Protein AF-A0A9P5MQD3-F1 (afdb_monomer_lite)

Secondary structure (DSSP, 8-state):
---------------------------------------------SB-TTT--B-SSHHHHHHHHTTSS---EE--STT---EESSHHHHHHHHHHH-TTS-SPPPGGGTBS--HHHHHHHHHTT--HHHHHHHHHHHHHHHHHHTT--SSS--TT-SS-------

Sequence (166 aa):
MSAQPHGHETAAEQQDNHALPRSVTPTLSHEPVDAQPNEPTSSIPSECPICGERFKRMQERGRHLGLYLPHSVHCPTRGCPWTGRRQWDLKTHWKKKHPKAGPVPRKEKNELYEPEDFIKSILDGASPVDVAQSAFLKAKKKLRELGKVDEGANLWGRKRKLDIVI

pLDDT: mean 76.35, std 22.22, range [34.0, 96.5]

Organism: NCBI:txid152965

Foldseek 3Di:
DDDDDDDDDDDDDDDDDDDDDDDDDDDDDDDDDDDDPPDPPPPLAQAAPPPRDGHPDPVVNLVVLLLLAFFFWAQLPPPGLDTHNDPVVQQVCCCVPPVPVDHRDDCVSTTLDDSSVLSVCVSVPDDSLVSRVVRVVSSQVSCVVSVNPPPRNRRNDDDDPPPPVD

Structure (mmCIF, N/CA/C/O backbone):
data_AF-A0A9P5MQD3-F1
#
_entry.id   AF-A0A9P5MQD3-F1
#
loop_
_atom_site.group_PDB
_atom_site.id
_atom_site.type_symbol
_atom_site.label_atom_id
_atom_site.label_alt_id
_atom_site.label_comp_id
_atom_site.label_asym_id
_atom_site.label_entity_id
_atom_site.label_seq_id
_atom_site.pdbx_PDB_ins_code
_atom_site.Cartn_x
_atom_site.Cartn_y
_atom_site.Cartn_z
_atom_site.occupancy
_atom_site.B_iso_or_equiv
_atom_site.auth_seq_id
_atom_site.auth_comp_id
_atom_site.auth_asym_id
_atom_site.auth_atom_id
_atom_site.pdbx_PDB_model_num
ATOM 1 N N . MET A 1 1 ? 0.028 76.807 24.251 1.00 43.09 1 MET A N 1
ATOM 2 C CA . MET A 1 1 ? 1.163 75.976 24.698 1.00 43.09 1 MET A CA 1
ATOM 3 C C . MET A 1 1 ? 1.909 75.539 23.457 1.00 43.09 1 MET A C 1
ATOM 5 O O . MET A 1 1 ? 1.430 74.696 22.714 1.00 43.09 1 MET A O 1
ATOM 9 N N . SER A 1 2 ? 2.988 76.259 23.180 1.00 45.75 2 SER A N 1
ATOM 10 C CA . SER A 1 2 ? 3.888 76.088 22.044 1.00 45.75 2 SER A CA 1
ATOM 11 C C . SER A 1 2 ? 4.906 74.986 22.331 1.00 45.75 2 SER A C 1
ATOM 13 O O . SER A 1 2 ? 5.340 74.888 23.475 1.00 45.75 2 SER A O 1
ATOM 15 N N . ALA A 1 3 ? 5.311 74.236 21.301 1.00 44.47 3 ALA A N 1
ATOM 16 C CA . ALA A 1 3 ? 6.701 73.825 21.042 1.00 44.47 3 ALA A CA 1
ATOM 17 C C . ALA A 1 3 ? 6.767 72.895 19.810 1.00 44.47 3 ALA A C 1
ATOM 19 O O . ALA A 1 3 ? 6.368 71.737 19.874 1.00 44.47 3 ALA A O 1
ATOM 20 N N . GLN A 1 4 ? 7.314 73.395 18.699 1.00 48.09 4 GLN A N 1
ATOM 21 C CA . GLN A 1 4 ? 8.299 72.628 17.919 1.00 48.09 4 GLN A CA 1
ATOM 22 C C . GLN A 1 4 ? 9.676 72.931 18.531 1.00 48.09 4 GLN A C 1
ATOM 24 O O . GLN A 1 4 ? 9.821 73.992 19.151 1.00 48.09 4 GLN A O 1
ATOM 29 N N . PRO A 1 5 ? 10.677 72.046 18.380 1.00 52.44 5 PRO A N 1
ATOM 30 C CA . PRO A 1 5 ? 11.717 72.377 17.397 1.00 52.44 5 PRO A CA 1
ATOM 31 C C . PRO A 1 5 ? 12.433 71.188 16.702 1.00 52.44 5 PRO A C 1
ATOM 33 O O . PRO A 1 5 ? 12.513 70.102 17.257 1.00 52.44 5 PRO A O 1
ATOM 36 N N . HIS A 1 6 ? 12.958 71.475 15.493 1.00 40.62 6 HIS A N 1
ATOM 37 C CA . HIS A 1 6 ? 14.294 71.157 14.922 1.00 40.62 6 HIS A CA 1
ATOM 38 C C . HIS A 1 6 ? 14.848 69.714 15.086 1.00 40.62 6 HIS A C 1
ATOM 40 O O . HIS A 1 6 ? 14.945 69.202 16.188 1.00 40.62 6 HIS A O 1
ATOM 46 N N . GLY A 1 7 ? 15.264 68.962 14.059 1.00 38.25 7 GLY A N 1
ATOM 47 C CA . GLY A 1 7 ? 16.130 69.302 12.925 1.00 38.25 7 GLY A CA 1
ATOM 48 C C . GLY A 1 7 ? 17.540 68.732 13.170 1.00 38.25 7 GLY A C 1
ATOM 49 O O . GLY A 1 7 ? 18.196 69.198 14.093 1.00 38.25 7 GLY A O 1
ATOM 50 N N . HIS A 1 8 ? 18.007 67.755 12.376 1.00 40.62 8 HIS A N 1
ATOM 51 C CA . HIS A 1 8 ? 19.439 67.586 12.069 1.00 40.62 8 HIS A CA 1
ATOM 52 C C . HIS A 1 8 ? 19.670 66.659 10.864 1.00 40.62 8 HIS A C 1
ATOM 54 O O . HIS A 1 8 ? 19.228 65.512 10.823 1.00 40.62 8 HIS A O 1
ATOM 60 N N . GLU A 1 9 ? 20.383 67.217 9.899 1.00 39.41 9 GLU A N 1
ATOM 61 C CA . GLU A 1 9 ? 21.058 66.613 8.757 1.00 39.41 9 GLU A CA 1
ATOM 62 C C . GLU A 1 9 ? 22.488 66.254 9.206 1.00 39.41 9 GLU A C 1
ATOM 64 O O . GLU A 1 9 ? 23.042 67.004 10.006 1.00 39.41 9 GLU A O 1
ATOM 69 N N . THR A 1 10 ? 23.093 65.162 8.721 1.00 40.62 10 THR A N 1
ATOM 70 C CA . THR A 1 10 ? 24.554 65.073 8.492 1.00 40.62 10 THR A CA 1
ATOM 71 C C . THR A 1 10 ? 24.943 63.796 7.742 1.00 40.62 10 THR A C 1
ATOM 73 O O . THR A 1 10 ? 24.587 62.682 8.123 1.00 40.62 10 THR A O 1
ATOM 76 N N . ALA A 1 11 ? 25.727 63.992 6.683 1.00 39.72 11 ALA A N 1
ATOM 77 C CA . ALA A 1 11 ? 26.543 63.000 5.994 1.00 39.72 11 ALA A CA 1
ATOM 78 C C . ALA A 1 11 ? 27.946 62.902 6.631 1.00 39.72 11 ALA A C 1
ATOM 80 O O . ALA A 1 11 ? 28.428 63.897 7.166 1.00 39.72 11 ALA A O 1
ATOM 81 N N . ALA A 1 12 ? 28.585 61.730 6.533 1.00 40.28 12 ALA A N 1
ATOM 82 C CA . ALA A 1 12 ? 30.042 61.471 6.479 1.00 40.28 12 ALA A CA 1
ATOM 83 C C . ALA A 1 12 ? 30.224 59.931 6.509 1.00 40.28 12 ALA A C 1
ATOM 85 O O . ALA A 1 12 ? 29.630 59.281 7.361 1.00 40.28 12 ALA A O 1
ATOM 86 N N . GLU A 1 13 ? 30.809 59.223 5.539 1.00 34.88 13 GLU A N 1
ATOM 87 C CA . GLU A 1 13 ? 32.129 59.325 4.892 1.00 34.88 13 GLU A CA 1
ATOM 88 C C . GLU A 1 13 ? 33.241 58.527 5.625 1.00 34.88 13 GLU A C 1
ATOM 90 O O . GLU A 1 13 ? 33.440 58.697 6.822 1.00 34.88 13 GLU A O 1
ATOM 95 N N . GLN A 1 14 ? 33.966 57.709 4.830 1.00 40.16 14 GLN A N 1
ATOM 96 C CA . GLN A 1 14 ? 35.301 57.095 5.045 1.00 40.16 14 GLN A CA 1
ATOM 97 C C . GLN A 1 14 ? 35.405 55.909 6.047 1.00 40.16 14 GLN A C 1
ATOM 99 O O . GLN A 1 14 ? 34.668 55.836 7.015 1.00 40.16 14 GLN A O 1
ATOM 104 N N . GLN A 1 15 ? 36.253 54.880 5.875 1.00 39.75 15 GLN A N 1
ATOM 105 C CA . GLN A 1 15 ? 37.579 54.844 5.247 1.00 39.75 15 GLN A CA 1
ATOM 106 C C . GLN A 1 15 ? 38.072 53.411 4.926 1.00 39.75 15 GLN A C 1
ATOM 108 O O . GLN A 1 15 ? 37.755 52.450 5.627 1.00 39.75 15 GLN A O 1
ATOM 113 N N . ASP A 1 16 ? 38.889 53.352 3.870 1.00 37.50 16 ASP A N 1
ATOM 114 C CA . ASP A 1 16 ? 40.039 52.481 3.577 1.00 37.50 16 ASP A CA 1
ATOM 115 C C . ASP A 1 16 ? 40.621 51.657 4.740 1.00 37.50 16 ASP A C 1
ATOM 117 O O . ASP A 1 16 ? 40.765 52.179 5.840 1.00 37.50 16 ASP A O 1
ATOM 121 N N . ASN A 1 17 ? 41.040 50.414 4.460 1.00 43.34 17 ASN A N 1
ATOM 122 C CA . ASN A 1 17 ? 42.278 49.855 5.019 1.00 43.34 17 ASN A CA 1
ATOM 123 C C . ASN A 1 17 ? 42.777 48.670 4.173 1.00 43.34 17 ASN A C 1
ATOM 125 O O . ASN A 1 17 ? 42.334 47.528 4.317 1.00 43.34 17 ASN A O 1
ATOM 129 N N . HIS A 1 18 ? 43.751 48.956 3.312 1.00 42.22 18 HIS A N 1
ATOM 130 C CA . HIS A 1 18 ? 44.716 47.980 2.812 1.00 42.22 18 HIS A CA 1
ATOM 131 C C . HIS A 1 18 ? 45.697 47.557 3.920 1.00 42.22 18 HIS A C 1
ATOM 133 O O . HIS A 1 18 ? 46.313 48.402 4.563 1.00 42.22 18 HIS A O 1
ATOM 139 N N . ALA A 1 19 ? 45.951 46.252 4.063 1.00 34.00 19 ALA A N 1
ATOM 140 C CA . ALA A 1 19 ? 47.163 45.742 4.708 1.00 34.00 19 ALA A CA 1
ATOM 141 C C . ALA A 1 19 ? 47.576 44.384 4.105 1.00 34.00 19 ALA A C 1
ATOM 143 O O . ALA A 1 19 ? 46.871 43.386 4.235 1.00 34.00 19 ALA A O 1
ATOM 144 N N . LEU A 1 20 ? 48.734 44.367 3.433 1.00 47.56 20 LEU A N 1
ATOM 145 C CA . LEU A 1 20 ? 49.502 43.166 3.059 1.00 47.56 20 LEU A CA 1
ATOM 146 C C . LEU A 1 20 ? 49.914 42.395 4.335 1.00 47.56 20 LEU A C 1
ATOM 148 O O . LEU A 1 20 ? 49.987 43.015 5.400 1.00 47.56 20 LEU A O 1
ATOM 152 N N . PRO A 1 21 ? 50.292 41.098 4.266 1.00 48.53 21 PRO A N 1
ATOM 153 C CA . PRO A 1 21 ? 51.722 40.835 4.048 1.00 48.53 21 PRO A CA 1
ATOM 154 C C . PRO A 1 21 ? 52.116 39.470 3.421 1.00 48.53 21 PRO A C 1
ATOM 156 O O . PRO A 1 21 ? 51.403 38.478 3.504 1.00 48.53 21 PRO A O 1
ATOM 159 N N . ARG A 1 22 ? 53.390 39.441 2.990 1.00 38.44 22 ARG A N 1
ATOM 160 C CA . ARG A 1 22 ? 54.408 38.391 3.236 1.00 38.44 22 ARG A CA 1
ATOM 161 C C . ARG A 1 22 ? 54.622 37.215 2.258 1.00 38.44 22 ARG A C 1
ATOM 163 O O . ARG A 1 22 ? 53.848 36.274 2.185 1.00 38.44 22 ARG A O 1
ATOM 170 N N . SER A 1 23 ? 55.873 37.211 1.780 1.00 39.81 23 SER A N 1
ATOM 171 C CA . SER A 1 23 ? 56.858 36.118 1.875 1.00 39.81 23 SER A CA 1
ATOM 172 C C . SER A 1 23 ? 57.006 35.125 0.723 1.00 39.81 23 SER A C 1
ATOM 174 O O . SER A 1 23 ? 56.081 34.747 0.024 1.00 39.81 23 SER A O 1
ATOM 176 N N . VAL A 1 24 ? 58.272 34.746 0.565 1.00 46.34 24 VAL A N 1
ATOM 177 C CA . VAL A 1 24 ? 58.931 34.068 -0.550 1.00 46.34 24 VAL A CA 1
ATOM 178 C C . VAL A 1 24 ? 59.047 32.558 -0.277 1.00 46.34 24 VAL A C 1
ATOM 180 O O . VAL A 1 24 ? 59.087 32.159 0.887 1.00 46.34 24 VAL A O 1
ATOM 183 N N . THR A 1 25 ? 59.286 31.791 -1.354 1.00 44.44 25 THR A N 1
ATOM 184 C CA . THR A 1 25 ? 59.853 30.415 -1.480 1.00 44.44 25 THR A CA 1
ATOM 185 C C . THR A 1 25 ? 58.843 29.256 -1.685 1.00 44.44 25 THR A C 1
ATOM 187 O O . THR A 1 25 ? 57.644 29.480 -1.569 1.00 44.44 25 THR A O 1
ATOM 190 N N . PRO A 1 26 ? 59.279 28.048 -2.115 1.00 41.53 26 PRO A N 1
ATOM 191 C CA . PRO A 1 26 ? 59.506 27.673 -3.515 1.00 41.53 26 PRO A CA 1
ATOM 192 C C . PRO A 1 26 ? 58.759 26.377 -3.931 1.00 41.53 26 PRO A C 1
ATOM 194 O O . PRO A 1 26 ? 58.159 25.686 -3.116 1.00 41.53 26 PRO A O 1
ATOM 197 N N . THR A 1 27 ? 58.833 26.059 -5.226 1.00 47.66 27 THR A N 1
ATOM 198 C CA . THR A 1 27 ? 58.384 24.849 -5.943 1.00 47.66 27 THR A C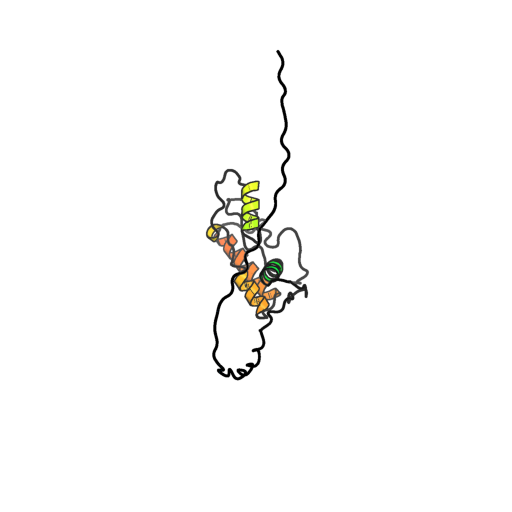A 1
ATOM 199 C C . THR A 1 27 ? 58.281 23.549 -5.130 1.00 47.66 27 THR A C 1
ATOM 201 O O . THR A 1 27 ? 59.281 23.065 -4.605 1.00 47.66 27 THR A O 1
ATOM 204 N N . LEU A 1 28 ? 57.119 22.886 -5.203 1.00 38.00 28 LEU A N 1
ATOM 205 C CA . LEU A 1 28 ? 57.048 21.424 -5.183 1.00 38.00 28 LEU A CA 1
ATOM 206 C C . LEU A 1 28 ? 55.999 20.947 -6.194 1.00 38.00 28 LEU A C 1
ATOM 208 O O . LEU A 1 28 ? 54.822 21.291 -6.105 1.00 38.00 28 LEU A O 1
ATOM 212 N N . SER A 1 29 ? 56.473 20.194 -7.180 1.00 47.09 29 SER A N 1
ATOM 213 C CA . SER A 1 29 ? 55.697 19.543 -8.227 1.00 47.09 29 SER A CA 1
ATOM 214 C C . SER A 1 29 ? 54.585 18.673 -7.641 1.00 47.09 29 SER A C 1
ATOM 216 O O . SER A 1 29 ? 54.840 17.837 -6.776 1.00 47.09 29 SER A O 1
ATOM 218 N N . HIS A 1 30 ? 53.368 18.826 -8.155 1.00 48.41 30 HIS A N 1
ATOM 219 C CA . HIS A 1 30 ? 52.328 17.812 -8.035 1.00 48.41 30 HIS A CA 1
ATOM 220 C C . HIS A 1 30 ? 51.968 17.378 -9.451 1.00 48.41 30 HIS A C 1
ATOM 222 O O . HIS A 1 30 ? 51.320 18.108 -10.200 1.00 48.41 30 HIS A O 1
ATOM 228 N N . GLU A 1 31 ? 52.488 16.211 -9.815 1.00 49.78 31 GLU A N 1
ATOM 229 C CA . GLU A 1 31 ? 52.137 15.471 -11.021 1.00 49.78 31 GLU A CA 1
ATOM 230 C C . GLU A 1 31 ? 50.605 15.284 -11.089 1.00 49.78 31 GLU A C 1
ATOM 232 O O . GLU A 1 31 ? 49.956 15.153 -10.041 1.00 49.78 31 GLU A O 1
ATOM 237 N N . PRO A 1 32 ? 49.994 15.255 -12.287 1.00 48.03 32 PRO A N 1
ATOM 238 C CA . PRO A 1 32 ? 48.570 15.001 -12.422 1.00 48.03 32 PRO A CA 1
ATOM 239 C C . PRO A 1 32 ? 48.306 13.536 -12.077 1.00 48.03 32 PRO A C 1
ATOM 241 O O . PRO A 1 32 ? 48.722 12.636 -12.799 1.00 48.03 32 PRO A O 1
ATOM 244 N N . VAL A 1 33 ? 47.617 13.303 -10.961 1.00 45.91 33 VAL A N 1
ATOM 245 C CA . VAL A 1 33 ? 47.096 11.980 -10.619 1.00 45.91 33 VAL A CA 1
ATOM 246 C C . VAL A 1 33 ? 46.107 11.541 -11.694 1.00 45.91 33 VAL A C 1
ATOM 248 O O . VAL A 1 33 ? 45.143 12.246 -11.998 1.00 45.91 33 VAL A O 1
ATOM 251 N N . ASP A 1 34 ? 46.399 10.380 -12.272 1.00 43.09 34 ASP A N 1
ATOM 252 C CA . ASP A 1 34 ? 45.576 9.653 -13.224 1.00 43.09 34 ASP A CA 1
ATOM 253 C C . ASP A 1 34 ? 44.088 9.730 -12.872 1.00 43.09 34 ASP A C 1
ATOM 255 O O . ASP A 1 34 ? 43.639 9.302 -11.803 1.00 43.09 34 ASP A O 1
ATOM 259 N N . ALA A 1 35 ? 43.308 10.269 -13.808 1.00 53.28 35 ALA A N 1
ATOM 260 C CA . ALA A 1 35 ? 41.863 10.175 -13.774 1.00 53.28 35 ALA A CA 1
ATOM 261 C C . ALA A 1 35 ? 41.482 8.693 -13.866 1.00 53.28 35 ALA A C 1
ATOM 263 O O . ALA A 1 35 ? 41.564 8.079 -14.932 1.00 53.28 35 ALA A O 1
ATOM 264 N N . GLN A 1 36 ? 41.065 8.112 -12.738 1.00 59.62 36 GLN A N 1
ATOM 265 C CA . GLN A 1 36 ? 40.421 6.807 -12.751 1.00 59.62 36 GLN A CA 1
ATOM 266 C C . GLN A 1 36 ? 39.198 6.837 -13.685 1.00 59.62 36 GLN A C 1
ATOM 268 O O . GLN A 1 36 ? 38.454 7.825 -13.692 1.00 59.62 36 GLN A O 1
ATOM 273 N N . PRO A 1 37 ? 38.948 5.759 -14.450 1.00 56.41 37 PRO A N 1
ATOM 274 C CA . PRO A 1 37 ? 37.723 5.614 -15.218 1.00 56.41 37 PRO A CA 1
ATOM 275 C C . PRO A 1 37 ? 36.529 5.685 -14.270 1.00 56.41 37 PRO A C 1
ATOM 277 O O . PRO A 1 37 ? 36.454 4.932 -13.300 1.00 56.41 37 PRO A O 1
ATOM 280 N N . ASN A 1 38 ? 35.601 6.599 -14.550 1.00 55.06 38 ASN A N 1
ATOM 281 C CA . ASN A 1 38 ? 34.313 6.636 -13.878 1.00 55.06 38 ASN A CA 1
ATOM 282 C C . ASN A 1 38 ? 33.655 5.259 -14.020 1.00 55.06 38 ASN A C 1
ATOM 284 O O . ASN A 1 38 ? 33.243 4.874 -15.117 1.00 55.06 38 ASN A O 1
ATOM 288 N N . GLU A 1 39 ? 33.554 4.543 -12.902 1.00 59.81 39 GLU A N 1
ATOM 289 C CA . GLU A 1 39 ? 32.634 3.426 -12.731 1.00 59.81 39 GLU A CA 1
ATOM 290 C C . GLU A 1 39 ? 31.274 3.822 -13.335 1.00 59.81 39 GLU A C 1
ATOM 292 O O . GLU A 1 39 ? 30.819 4.957 -13.116 1.00 59.81 39 GLU A O 1
ATOM 297 N N . PRO A 1 40 ? 30.604 2.942 -14.100 1.00 50.97 40 PRO A N 1
ATOM 298 C CA . PRO A 1 40 ? 29.274 3.229 -14.602 1.00 50.97 40 PRO A CA 1
ATOM 299 C C . PRO A 1 40 ? 28.380 3.460 -13.390 1.00 50.97 40 PRO A C 1
ATOM 301 O O . PRO A 1 40 ? 28.005 2.531 -12.673 1.00 50.97 40 PRO A O 1
ATOM 304 N N . THR A 1 41 ? 28.057 4.731 -13.142 1.00 50.47 41 THR A N 1
ATOM 305 C CA . THR A 1 41 ? 27.036 5.110 -12.177 1.00 50.47 41 THR A CA 1
ATOM 306 C C . THR A 1 41 ? 25.800 4.356 -12.623 1.00 50.47 41 THR A C 1
ATOM 308 O O . THR A 1 41 ? 25.249 4.675 -13.675 1.00 50.47 41 THR A O 1
ATOM 311 N N . SER A 1 42 ? 25.421 3.310 -11.884 1.00 52.06 42 SER A N 1
ATOM 312 C CA . SER A 1 42 ? 24.189 2.568 -12.122 1.00 52.06 42 SER A CA 1
ATOM 313 C C . SER A 1 42 ? 23.051 3.569 -11.996 1.00 52.06 42 SER A C 1
ATOM 315 O O . SER A 1 42 ? 22.557 3.854 -10.904 1.00 52.06 42 SER A O 1
ATOM 317 N N . SER A 1 43 ? 22.700 4.200 -13.115 1.00 61.62 43 SER A N 1
ATOM 318 C CA . SER A 1 43 ? 21.657 5.199 -13.180 1.00 61.62 43 SER A CA 1
ATOM 319 C C . SER A 1 43 ? 20.368 4.425 -13.017 1.00 61.62 43 SER A C 1
ATOM 321 O O . SER A 1 43 ? 19.861 3.837 -13.971 1.00 61.62 43 SER A O 1
ATOM 323 N N . ILE A 1 44 ? 19.880 4.354 -11.782 1.00 62.56 44 ILE A N 1
ATOM 324 C CA . ILE A 1 44 ? 18.577 3.773 -11.492 1.00 62.56 44 ILE A CA 1
ATOM 325 C C . ILE A 1 44 ? 17.584 4.417 -12.472 1.00 62.56 44 ILE A C 1
ATOM 327 O O . ILE A 1 44 ? 17.492 5.651 -12.484 1.00 62.56 44 ILE A O 1
ATOM 331 N N . PRO A 1 45 ? 16.875 3.625 -13.304 1.00 66.44 45 PRO A N 1
ATOM 332 C CA . PRO A 1 45 ? 16.062 4.168 -14.383 1.00 66.44 45 PRO A CA 1
ATOM 333 C C . PRO A 1 45 ? 15.111 5.239 -13.857 1.00 66.44 45 PRO A C 1
ATOM 335 O O . PRO A 1 45 ? 14.351 5.009 -12.922 1.00 66.44 45 PRO A O 1
ATOM 338 N N . SER A 1 46 ? 15.135 6.443 -14.417 1.00 84.94 46 SER A N 1
ATOM 339 C CA . SER A 1 46 ? 14.229 7.504 -13.953 1.00 84.94 46 SER A CA 1
ATOM 340 C C . SER A 1 46 ? 12.762 7.216 -14.303 1.00 84.94 46 SER A C 1
ATOM 342 O O . SER A 1 46 ? 11.867 7.880 -13.783 1.00 84.94 46 SER A O 1
ATOM 344 N N . GLU A 1 47 ? 12.506 6.217 -15.147 1.00 93.12 47 GLU A N 1
ATOM 345 C CA . GLU A 1 47 ? 11.188 5.849 -15.654 1.00 93.12 47 GLU A CA 1
ATOM 346 C C . GLU A 1 47 ? 10.492 4.737 -14.860 1.00 93.12 47 GLU A C 1
ATOM 348 O O . GLU A 1 47 ? 11.115 3.908 -14.193 1.00 93.12 47 GLU A O 1
ATOM 353 N N . CYS A 1 48 ? 9.162 4.743 -14.915 1.00 93.56 48 CYS A N 1
ATOM 354 C CA . CYS A 1 48 ? 8.324 3.673 -14.401 1.00 93.56 48 CYS A CA 1
ATOM 355 C C . CYS A 1 48 ? 8.329 2.481 -15.375 1.00 93.56 48 CYS A C 1
ATOM 357 O O . CYS A 1 48 ? 7.910 2.661 -16.518 1.00 93.56 48 CYS A O 1
ATOM 359 N N . PRO A 1 49 ? 8.671 1.257 -14.933 1.00 91.00 49 PRO A N 1
ATOM 360 C CA . PRO A 1 49 ? 8.668 0.068 -15.792 1.00 91.00 49 PRO A CA 1
ATOM 361 C C . PRO A 1 49 ? 7.270 -0.371 -16.261 1.00 91.00 49 PRO A C 1
ATOM 363 O O . PRO A 1 49 ? 7.162 -1.266 -17.088 1.00 91.00 49 PRO A O 1
ATOM 366 N N . ILE A 1 50 ? 6.195 0.227 -15.733 1.00 91.38 50 ILE A N 1
ATOM 367 C CA . ILE A 1 50 ? 4.812 -0.145 -16.068 1.00 91.38 50 ILE A CA 1
ATOM 368 C C . ILE A 1 50 ? 4.210 0.800 -17.114 1.00 91.38 50 ILE A C 1
ATOM 370 O O . ILE A 1 50 ? 3.505 0.353 -18.011 1.00 91.38 50 ILE A O 1
ATOM 374 N N . CYS A 1 51 ? 4.463 2.109 -17.005 1.00 92.94 51 CYS A N 1
ATOM 375 C CA . CYS A 1 51 ? 3.847 3.117 -17.878 1.00 92.94 51 CYS A CA 1
ATOM 376 C C . CYS A 1 51 ? 4.838 4.049 -18.591 1.00 92.94 51 CYS A C 1
ATOM 378 O O . CYS A 1 51 ? 4.404 4.935 -19.321 1.00 92.94 51 CYS A O 1
ATOM 380 N N . GLY A 1 52 ? 6.144 3.918 -18.342 1.00 92.19 52 GLY A N 1
ATOM 381 C CA . GLY A 1 52 ? 7.182 4.769 -18.932 1.00 92.19 52 GLY A CA 1
ATOM 382 C C . GLY A 1 52 ? 7.252 6.201 -18.384 1.00 92.19 52 GLY A C 1
ATOM 383 O O . GLY A 1 52 ? 8.064 6.997 -18.852 1.00 92.19 52 GLY A O 1
ATOM 384 N N . GLU A 1 53 ? 6.430 6.573 -17.393 1.00 93.62 53 GLU A N 1
ATOM 385 C CA . GLU A 1 53 ? 6.460 7.926 -16.821 1.00 93.62 53 GLU A CA 1
ATOM 386 C C . GLU A 1 53 ? 7.819 8.215 -16.164 1.00 93.62 53 GLU A C 1
ATOM 388 O O . GLU A 1 53 ? 8.333 7.391 -15.408 1.00 93.62 53 GLU A O 1
ATOM 393 N N . ARG A 1 54 ? 8.403 9.387 -16.447 1.00 94.75 54 ARG A N 1
ATOM 394 C CA . ARG A 1 54 ? 9.743 9.781 -15.981 1.00 94.75 54 ARG A CA 1
ATOM 395 C C . ARG A 1 54 ? 9.659 10.625 -14.713 1.00 94.75 54 ARG A C 1
ATOM 397 O O . ARG A 1 54 ? 8.862 11.556 -14.623 1.00 94.75 54 ARG A O 1
ATOM 404 N N . PHE A 1 55 ? 10.544 10.355 -13.761 1.00 93.44 55 PHE A N 1
ATOM 405 C CA . PHE A 1 55 ? 10.594 11.019 -12.461 1.00 93.44 55 PHE A CA 1
ATOM 406 C C . PHE A 1 55 ? 11.952 11.663 -12.218 1.00 93.44 55 PHE A C 1
ATOM 408 O O . PHE A 1 55 ? 12.994 11.110 -12.557 1.00 93.44 55 PHE A O 1
ATOM 415 N N . LYS A 1 56 ? 11.949 12.825 -11.555 1.00 91.56 56 LYS A N 1
ATOM 416 C CA . LYS A 1 56 ? 13.191 13.507 -11.163 1.00 91.56 56 LYS A CA 1
ATOM 417 C C . LYS A 1 56 ? 13.858 12.844 -9.959 1.00 91.56 56 LYS A C 1
ATOM 419 O O . LYS A 1 56 ? 15.064 12.973 -9.785 1.00 91.56 56 LYS A O 1
ATOM 424 N N . ARG A 1 57 ? 13.076 12.183 -9.098 1.00 91.00 57 ARG A N 1
ATOM 425 C CA . ARG A 1 57 ? 13.546 11.589 -7.838 1.00 91.00 57 ARG A CA 1
ATOM 426 C C . ARG A 1 57 ? 13.078 10.147 -7.687 1.00 91.00 57 ARG A C 1
ATOM 428 O O . ARG A 1 57 ? 11.926 9.828 -7.986 1.00 91.00 57 ARG A O 1
ATOM 435 N N . MET A 1 58 ? 13.928 9.294 -7.113 1.00 91.44 58 MET A N 1
ATOM 436 C CA . MET A 1 58 ? 13.596 7.885 -6.854 1.00 91.44 58 MET A CA 1
ATOM 437 C C . MET A 1 58 ? 12.384 7.731 -5.928 1.00 91.44 58 MET A C 1
ATOM 439 O O . MET A 1 58 ? 11.544 6.864 -6.157 1.00 91.44 58 MET A O 1
ATOM 443 N N . GLN A 1 59 ? 12.247 8.601 -4.920 1.00 91.69 59 GLN A N 1
ATOM 444 C CA . GLN A 1 59 ? 11.107 8.570 -3.999 1.00 91.69 59 GLN A CA 1
ATOM 445 C C . GLN A 1 59 ? 9.787 8.892 -4.716 1.00 91.69 59 GLN A C 1
ATOM 447 O O . GLN A 1 59 ? 8.751 8.320 -4.385 1.00 91.69 59 GLN A O 1
ATOM 452 N N . GLU A 1 60 ? 9.805 9.778 -5.718 1.00 93.44 60 GLU A N 1
ATOM 453 C CA . GLU A 1 60 ? 8.616 10.109 -6.514 1.00 93.44 60 GLU A CA 1
ATOM 454 C C . GLU A 1 60 ? 8.180 8.922 -7.376 1.00 93.44 60 GLU A C 1
ATOM 456 O O . GLU A 1 60 ? 6.990 8.602 -7.401 1.00 93.44 60 GLU A O 1
ATOM 461 N N . ARG A 1 61 ? 9.143 8.223 -7.990 1.00 94.00 61 ARG A N 1
ATOM 462 C CA . ARG A 1 61 ? 8.897 6.985 -8.739 1.00 94.00 61 ARG A CA 1
ATOM 463 C C . ARG A 1 61 ? 8.363 5.872 -7.839 1.00 94.00 61 ARG A C 1
ATOM 465 O O . ARG A 1 61 ? 7.353 5.267 -8.170 1.00 94.00 61 ARG A O 1
ATOM 472 N N . GLY A 1 62 ? 8.973 5.626 -6.676 1.00 93.81 62 GLY A N 1
ATOM 473 C CA . GLY A 1 62 ? 8.480 4.614 -5.729 1.00 93.81 62 GLY A CA 1
ATOM 474 C C . GLY A 1 62 ? 7.051 4.915 -5.267 1.00 93.81 62 GLY A C 1
ATOM 475 O O . GLY A 1 62 ? 6.173 4.055 -5.257 1.00 93.81 62 GLY A O 1
ATOM 476 N N . ARG A 1 63 ? 6.769 6.191 -5.001 1.00 93.38 63 ARG A N 1
ATOM 477 C CA . ARG A 1 63 ? 5.433 6.679 -4.667 1.00 93.38 63 ARG A CA 1
ATOM 478 C C . ARG A 1 63 ? 4.411 6.468 -5.794 1.00 93.38 63 ARG A C 1
ATOM 480 O O . ARG A 1 63 ? 3.237 6.233 -5.494 1.00 93.38 63 ARG A O 1
ATOM 487 N N . HIS A 1 64 ? 4.840 6.600 -7.049 1.00 94.00 64 HIS A N 1
ATOM 488 C CA . HIS A 1 64 ? 4.045 6.294 -8.238 1.00 94.00 64 HIS A CA 1
ATOM 489 C C . HIS A 1 64 ? 3.827 4.782 -8.390 1.00 94.00 64 HIS A C 1
ATOM 491 O O . HIS A 1 64 ? 2.695 4.361 -8.594 1.00 94.00 64 HIS A O 1
ATOM 497 N N . LEU A 1 65 ? 4.859 3.957 -8.192 1.00 93.69 65 LEU A N 1
ATOM 498 C CA . LEU A 1 65 ? 4.752 2.494 -8.225 1.00 93.69 65 LEU A CA 1
ATOM 499 C C . LEU A 1 65 ? 3.767 1.958 -7.180 1.00 93.69 65 LEU A C 1
ATOM 501 O O . LEU A 1 65 ? 2.977 1.060 -7.461 1.00 93.69 65 LEU A O 1
ATOM 505 N N . GLY A 1 66 ? 3.705 2.594 -6.011 1.00 93.31 66 GLY A N 1
ATOM 506 C CA . GLY A 1 66 ? 2.691 2.301 -5.001 1.00 93.31 66 GLY A CA 1
ATOM 507 C C . GLY A 1 66 ? 1.238 2.523 -5.454 1.00 93.31 66 GLY A C 1
ATOM 508 O O . GLY A 1 66 ? 0.333 2.148 -4.713 1.00 93.31 66 GLY A O 1
ATOM 509 N N . LEU A 1 67 ? 0.975 3.127 -6.623 1.00 91.88 67 LEU A N 1
ATOM 510 C CA . LEU A 1 67 ? -0.367 3.234 -7.220 1.00 91.88 67 LEU A CA 1
ATOM 511 C C . LEU A 1 67 ? -0.835 1.929 -7.884 1.00 91.88 67 LEU A C 1
ATOM 513 O O . LEU A 1 67 ? -2.041 1.703 -7.957 1.00 91.88 67 LEU A O 1
ATOM 517 N N . TYR A 1 68 ? 0.097 1.074 -8.313 1.00 92.06 68 TYR A N 1
ATOM 518 C CA . TYR A 1 68 ? -0.188 -0.231 -8.926 1.00 92.06 68 TYR A CA 1
ATOM 519 C C . TYR A 1 68 ? -0.369 -1.350 -7.898 1.00 92.06 68 TYR A C 1
ATOM 521 O O . TYR A 1 68 ? -0.803 -2.442 -8.237 1.00 92.06 68 TYR A O 1
ATOM 529 N N . LEU A 1 69 ? -0.045 -1.081 -6.634 1.00 93.44 69 LEU A N 1
ATOM 530 C CA . LEU A 1 69 ? -0.262 -2.001 -5.522 1.00 93.44 69 LEU A CA 1
ATOM 531 C C . LEU A 1 69 ? -1.652 -1.783 -4.902 1.00 93.44 69 LEU A C 1
ATOM 533 O O . LEU A 1 69 ? -2.279 -0.754 -5.153 1.00 93.44 69 LEU A O 1
ATOM 537 N N . PRO A 1 70 ? -2.167 -2.699 -4.078 1.00 93.81 70 PRO A N 1
ATOM 538 C CA . PRO A 1 70 ? -3.335 -2.412 -3.258 1.00 93.81 70 PRO A CA 1
ATOM 539 C C . PRO A 1 70 ? -3.035 -1.355 -2.176 1.00 93.81 70 PRO A C 1
ATOM 541 O O . PRO A 1 70 ? -1.961 -0.764 -2.072 1.00 93.81 70 PRO A O 1
ATOM 544 N N . HIS A 1 71 ? -4.039 -1.042 -1.375 1.00 94.75 71 HIS A N 1
ATOM 545 C CA . HIS A 1 71 ? -3.929 -0.223 -0.186 1.00 94.75 71 HIS A CA 1
ATOM 546 C C . HIS A 1 71 ? -3.136 -0.988 0.874 1.00 94.75 71 HIS A C 1
ATOM 548 O O . HIS A 1 71 ? -3.502 -2.101 1.245 1.00 94.75 71 HIS A O 1
ATOM 554 N N . SER A 1 72 ? -2.073 -0.368 1.378 1.00 95.44 72 SER A N 1
ATOM 555 C CA . SER A 1 72 ? -1.181 -0.919 2.402 1.00 95.44 72 SER A CA 1
ATOM 556 C C . SER A 1 72 ? -1.552 -0.501 3.824 1.00 95.44 72 SER A C 1
ATOM 558 O O . SER A 1 72 ? -0.952 -0.983 4.778 1.00 95.44 72 SER A O 1
ATOM 560 N N . VAL A 1 73 ? -2.535 0.387 3.997 1.00 95.38 73 VAL A N 1
ATOM 561 C CA . VAL A 1 73 ? -2.933 0.928 5.302 1.00 95.38 73 VAL A CA 1
ATOM 562 C C . VAL A 1 73 ? -4.441 0.795 5.495 1.00 95.38 73 VAL A C 1
ATOM 564 O O . VAL A 1 73 ? -5.219 1.049 4.575 1.00 95.38 73 VAL A O 1
ATOM 567 N N . HIS A 1 74 ? -4.879 0.452 6.704 1.00 94.12 74 HIS A N 1
ATOM 568 C CA . HIS A 1 74 ? -6.284 0.459 7.111 1.00 94.12 74 HIS A CA 1
ATOM 569 C C . HIS A 1 74 ? -6.526 1.414 8.282 1.00 94.12 74 HIS A C 1
ATOM 571 O O . HIS A 1 74 ? -5.631 1.724 9.060 1.00 94.12 74 HIS A O 1
ATOM 577 N N . CYS A 1 75 ? -7.766 1.866 8.461 1.00 93.88 75 CYS A N 1
ATOM 578 C CA . CYS A 1 75 ? -8.140 2.530 9.706 1.00 93.88 75 CYS A CA 1
ATOM 579 C C . CYS A 1 75 ? -8.328 1.474 10.810 1.00 93.88 75 CYS A C 1
ATOM 581 O O . CYS A 1 75 ? -9.081 0.525 10.592 1.00 93.88 75 CYS A O 1
ATOM 583 N N . PRO A 1 76 ? -7.692 1.576 11.986 1.00 92.81 76 PRO A N 1
ATOM 584 C CA . PRO A 1 76 ? -7.853 0.586 13.055 1.00 92.81 76 PRO A CA 1
ATOM 585 C C . PRO A 1 76 ? -9.161 0.737 13.842 1.00 92.81 76 PRO A C 1
ATOM 587 O O . PRO A 1 76 ? -9.499 -0.139 14.632 1.00 92.81 76 PRO A O 1
ATOM 590 N N . THR A 1 77 ? -9.926 1.813 13.627 1.00 91.50 77 THR A N 1
ATOM 591 C CA . THR A 1 77 ? -11.241 1.973 14.255 1.00 91.50 77 THR A CA 1
ATOM 592 C C . THR A 1 77 ? -12.173 0.836 13.831 1.00 91.50 77 THR A C 1
ATOM 594 O O . THR A 1 77 ? -12.353 0.579 12.634 1.00 91.50 77 THR A O 1
ATOM 597 N N . ARG A 1 78 ? -12.790 0.170 14.815 1.00 88.06 78 ARG A N 1
ATOM 598 C CA . ARG A 1 78 ? -13.764 -0.905 14.586 1.00 88.06 78 ARG A CA 1
ATOM 599 C C . ARG A 1 78 ? -14.909 -0.400 13.703 1.00 88.06 78 ARG A C 1
ATOM 601 O O . ARG A 1 78 ? -15.445 0.677 13.941 1.00 88.06 78 ARG A O 1
ATOM 608 N N . GLY A 1 79 ? -15.256 -1.168 12.671 1.00 86.44 79 GLY A N 1
ATOM 609 C CA . GLY A 1 79 ? -16.327 -0.824 11.729 1.00 86.44 79 GLY A CA 1
ATOM 610 C C . GLY A 1 79 ? -15.988 0.281 10.722 1.00 86.44 79 GLY A C 1
ATOM 611 O O . GLY A 1 79 ? -16.813 0.589 9.871 1.00 86.44 79 GLY A O 1
ATOM 612 N N . CYS A 1 80 ? -14.788 0.873 10.758 1.00 90.00 80 CYS A N 1
ATOM 613 C CA . CYS A 1 80 ? -14.376 1.820 9.725 1.00 90.00 80 CYS A CA 1
ATOM 614 C C . CYS A 1 80 ? -13.858 1.059 8.485 1.00 90.00 80 CYS A C 1
ATOM 616 O O . CYS A 1 80 ? -12.841 0.357 8.598 1.00 90.00 80 CYS A O 1
ATOM 618 N N . PRO A 1 81 ? -14.492 1.210 7.302 1.00 88.44 81 PRO A N 1
ATOM 619 C CA . PRO A 1 81 ? -14.095 0.505 6.080 1.00 88.44 81 PRO A CA 1
ATOM 620 C C . PRO A 1 81 ? -12.928 1.190 5.354 1.00 88.44 81 PRO A C 1
ATOM 622 O O . PRO A 1 81 ? -12.538 0.782 4.263 1.00 88.44 81 PRO A O 1
ATOM 625 N N . TRP A 1 82 ? -12.390 2.278 5.914 1.00 91.88 82 TRP A N 1
ATOM 626 C CA . TRP A 1 82 ? -11.363 3.062 5.247 1.00 91.88 82 TRP A CA 1
ATOM 627 C C . TRP A 1 82 ? -10.042 2.295 5.144 1.00 91.88 82 TRP A C 1
ATOM 629 O O . TRP A 1 82 ? -9.517 1.776 6.136 1.00 91.88 82 TRP A O 1
ATOM 639 N N . THR A 1 83 ? -9.491 2.306 3.936 1.00 93.19 83 THR A N 1
ATOM 640 C CA . THR A 1 83 ? -8.144 1.856 3.594 1.00 93.19 83 THR A CA 1
ATOM 641 C C . THR A 1 83 ? -7.474 2.912 2.710 1.00 93.19 83 THR A C 1
ATOM 643 O O . THR A 1 83 ? -8.150 3.722 2.064 1.00 93.19 83 THR A O 1
ATOM 646 N N . GLY A 1 84 ? -6.145 2.926 2.687 1.00 92.94 84 GLY A N 1
ATOM 647 C CA . GLY A 1 84 ? -5.345 3.862 1.906 1.00 92.94 84 GLY A CA 1
ATOM 648 C C . GLY A 1 84 ? -3.940 3.338 1.628 1.00 92.94 84 GLY A C 1
ATOM 649 O O . GLY A 1 84 ? -3.577 2.238 2.033 1.00 92.94 84 GLY A O 1
ATOM 650 N N . ARG A 1 85 ? -3.139 4.132 0.914 1.00 92.06 85 ARG A N 1
ATOM 651 C CA . ARG A 1 85 ? -1.795 3.729 0.459 1.00 92.06 85 ARG A CA 1
ATOM 652 C C . ARG A 1 85 ? -0.679 4.213 1.376 1.00 92.06 85 ARG A C 1
ATOM 654 O O . ARG A 1 85 ? 0.441 3.729 1.279 1.00 92.06 85 ARG A O 1
ATOM 661 N N . ARG A 1 86 ? -0.937 5.232 2.203 1.00 92.62 86 ARG A N 1
ATOM 662 C CA . ARG A 1 86 ? 0.100 5.882 3.014 1.00 92.62 86 ARG A CA 1
ATOM 663 C C . ARG A 1 86 ? -0.387 6.231 4.408 1.00 92.62 86 ARG A C 1
ATOM 665 O O . ARG A 1 86 ? -1.545 6.587 4.620 1.00 92.62 86 ARG A O 1
ATOM 672 N N . GLN A 1 87 ? 0.565 6.274 5.335 1.00 94.56 87 GLN A N 1
ATOM 673 C CA . GLN A 1 87 ? 0.357 6.751 6.705 1.00 94.56 87 GLN A CA 1
ATOM 674 C C . GLN A 1 87 ? -0.158 8.194 6.755 1.00 94.56 87 GLN A C 1
ATOM 676 O O . GLN A 1 87 ? -0.989 8.542 7.592 1.00 94.56 87 GLN A O 1
ATOM 681 N N . TRP A 1 88 ? 0.285 9.042 5.822 1.00 93.81 88 TRP A N 1
ATOM 682 C CA . TRP A 1 88 ? -0.219 10.410 5.716 1.00 93.81 88 TRP A CA 1
ATOM 683 C C . TRP A 1 88 ? -1.720 10.464 5.391 1.00 93.81 88 TRP A C 1
ATOM 685 O O . TRP A 1 88 ? -2.456 11.281 5.958 1.00 93.81 88 TRP A O 1
ATOM 695 N N . ASP A 1 89 ? -2.193 9.563 4.527 1.00 93.50 89 ASP A N 1
ATOM 696 C CA . ASP A 1 89 ? -3.610 9.467 4.180 1.00 93.50 89 ASP A CA 1
ATOM 697 C C . ASP A 1 89 ? -4.423 9.026 5.402 1.00 93.50 89 ASP A C 1
ATOM 699 O O . ASP A 1 89 ? -5.471 9.612 5.682 1.00 93.50 89 ASP A O 1
ATOM 703 N N . LEU A 1 90 ? -3.897 8.079 6.192 1.00 95.69 90 LEU A N 1
ATOM 704 C CA . LEU A 1 90 ? -4.514 7.652 7.450 1.00 95.69 90 LEU A CA 1
ATOM 705 C C . LEU A 1 90 ? -4.559 8.793 8.463 1.00 95.69 90 LEU A C 1
ATOM 707 O O . LEU A 1 90 ? -5.604 9.027 9.056 1.00 95.69 90 LEU A O 1
ATOM 711 N N . LYS A 1 91 ? -3.470 9.548 8.638 1.00 95.75 91 LYS A N 1
ATOM 712 C CA . LYS A 1 91 ? -3.436 10.717 9.533 1.00 95.75 91 LYS A CA 1
ATOM 713 C C . LYS A 1 91 ? -4.498 11.745 9.150 1.00 95.75 91 LYS A C 1
ATOM 715 O O . LYS A 1 91 ? -5.157 12.317 10.018 1.00 95.75 91 LYS A O 1
ATOM 720 N N . THR A 1 92 ? -4.688 11.959 7.852 1.00 95.75 92 THR A N 1
ATOM 721 C CA . THR A 1 92 ? -5.697 12.883 7.324 1.00 95.75 92 THR A CA 1
ATOM 722 C C . THR A 1 92 ? -7.110 12.347 7.542 1.00 95.75 92 THR A C 1
ATOM 724 O O . THR A 1 92 ? -7.985 13.081 8.005 1.00 95.75 92 THR A O 1
ATOM 727 N N . HIS A 1 93 ? -7.335 11.065 7.253 1.00 95.12 93 HIS A N 1
ATOM 728 C CA . HIS A 1 93 ? -8.588 10.372 7.534 1.00 95.12 93 HIS A CA 1
ATOM 729 C C . HIS A 1 93 ? -8.936 10.425 9.027 1.00 95.12 93 HIS A C 1
ATOM 731 O O . HIS A 1 93 ? -10.046 10.817 9.378 1.00 95.12 93 HIS A O 1
ATOM 737 N N . TRP A 1 94 ? -7.977 10.113 9.898 1.00 95.88 94 TRP A N 1
ATOM 738 C CA . TRP A 1 94 ? -8.130 10.062 11.349 1.00 95.88 94 TRP A CA 1
ATOM 739 C C . TRP A 1 94 ? -8.580 11.403 11.916 1.00 95.88 94 TRP A C 1
ATOM 741 O O . TRP A 1 94 ? -9.606 11.474 12.583 1.00 95.88 94 TRP A O 1
ATOM 751 N N . LYS A 1 95 ? -7.890 12.494 11.558 1.00 94.94 95 LYS A N 1
ATOM 752 C CA . LYS A 1 95 ? -8.272 13.849 11.983 1.00 94.94 95 LYS A CA 1
ATOM 753 C C . LYS A 1 95 ? -9.699 14.221 11.568 1.00 94.94 95 LYS A C 1
ATOM 755 O O . LYS A 1 95 ? -10.384 14.918 12.304 1.00 94.94 95 LYS A O 1
ATOM 760 N N . LYS A 1 96 ? -10.145 13.768 10.393 1.00 95.94 96 LYS A N 1
ATOM 761 C CA . LYS A 1 96 ? -11.457 14.123 9.829 1.00 95.94 96 LYS A CA 1
ATOM 762 C C . LYS A 1 96 ? -12.600 13.233 10.317 1.00 95.94 96 LYS A C 1
ATOM 764 O O . LYS A 1 96 ? -13.725 13.705 10.429 1.00 95.94 96 LYS A O 1
ATOM 769 N N . LYS A 1 97 ? -12.350 11.938 10.521 1.00 95.75 97 LYS A N 1
ATOM 770 C CA . LYS A 1 97 ? -13.388 10.927 10.793 1.00 95.75 97 LYS A CA 1
ATOM 771 C C . LYS A 1 97 ? -13.358 10.388 12.218 1.00 95.75 97 LYS A C 1
ATOM 773 O O . LYS A 1 97 ? -14.369 9.876 12.683 1.00 95.75 97 LYS A O 1
ATOM 778 N N . HIS A 1 98 ? -12.243 10.558 12.920 1.00 94.62 98 HIS A N 1
ATOM 779 C CA . HIS A 1 98 ? -12.049 10.122 14.300 1.00 94.62 98 HIS A CA 1
ATOM 780 C C . HIS A 1 98 ? -11.433 11.232 15.181 1.00 94.62 98 HIS A C 1
ATOM 782 O O . HIS A 1 98 ? -10.504 10.958 15.938 1.00 94.62 98 HIS A O 1
ATOM 788 N N . PRO A 1 99 ? -11.939 12.487 15.145 1.00 91.94 99 PRO A N 1
ATOM 789 C CA . PRO A 1 99 ? -11.324 13.612 15.863 1.00 91.94 99 PRO A CA 1
ATOM 790 C C . PRO A 1 99 ? -11.284 13.427 17.388 1.00 91.94 99 PRO A C 1
ATOM 792 O O . PRO A 1 99 ? -10.435 14.005 18.055 1.00 91.94 99 PRO A O 1
ATOM 795 N N . LYS A 1 100 ? -12.188 12.606 17.941 1.00 92.19 100 LYS A N 1
ATOM 796 C CA . LYS A 1 100 ? -12.285 12.314 19.380 1.00 92.19 100 LYS A CA 1
ATOM 797 C C . LYS A 1 100 ? -11.509 11.063 19.812 1.00 92.19 100 LYS A C 1
ATOM 799 O O . LYS A 1 100 ? -11.465 10.765 20.996 1.00 92.19 100 LYS A O 1
ATOM 804 N N . ALA A 1 101 ? -10.910 10.321 18.878 1.00 87.06 101 ALA A N 1
ATOM 805 C CA . ALA A 1 101 ? -10.246 9.046 19.166 1.00 87.06 101 ALA A CA 1
ATOM 806 C C . ALA A 1 101 ? -8.787 9.199 19.646 1.00 87.06 101 ALA A C 1
ATOM 808 O O . ALA A 1 101 ? -8.065 8.212 19.753 1.00 87.06 101 ALA A O 1
ATOM 809 N N . GLY A 1 102 ? -8.346 10.430 19.924 1.00 89.81 102 GLY A N 1
ATOM 810 C CA . GLY A 1 102 ? -6.988 10.719 20.373 1.00 89.81 102 GLY A CA 1
ATOM 811 C C . GLY A 1 102 ? -5.953 10.690 19.237 1.00 89.81 102 GLY A C 1
ATOM 812 O O . GLY A 1 102 ? -6.294 10.971 18.080 1.00 89.81 102 GLY A O 1
ATOM 813 N N . PRO A 1 103 ? -4.671 10.414 19.547 1.00 90.44 103 PRO A N 1
ATOM 814 C CA . PRO A 1 103 ? -3.598 10.437 18.559 1.00 90.44 103 PRO A CA 1
ATOM 815 C C . PRO A 1 103 ? -3.765 9.340 17.504 1.00 90.44 103 PRO A C 1
ATOM 817 O O . PRO A 1 103 ? -4.383 8.303 17.739 1.00 90.44 103 PRO A O 1
ATOM 820 N N . VAL A 1 104 ? -3.173 9.570 16.328 1.00 89.94 104 VAL A N 1
ATOM 821 C CA . VAL A 1 104 ? -3.163 8.575 15.250 1.00 89.94 104 VAL A CA 1
ATOM 822 C C . VAL A 1 104 ? -2.442 7.314 15.740 1.00 89.94 104 VAL A C 1
ATOM 824 O O . VAL A 1 104 ? -1.332 7.429 16.268 1.00 89.94 104 VAL A O 1
ATOM 827 N N . PRO A 1 105 ? -3.030 6.122 15.569 1.00 89.62 105 PRO A N 1
ATOM 828 C CA . PRO A 1 105 ? -2.409 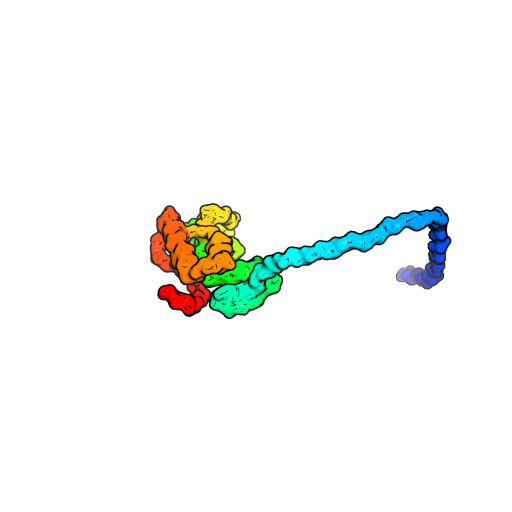4.874 15.991 1.00 89.62 105 PRO A CA 1
ATOM 829 C C . PRO A 1 105 ? -1.077 4.620 15.288 1.00 89.62 105 PRO A C 1
ATOM 831 O O . PRO A 1 105 ? -0.873 5.044 14.150 1.00 89.62 105 PRO A O 1
ATOM 834 N N . ARG A 1 106 ? -0.179 3.897 15.965 1.00 90.81 106 ARG A N 1
ATOM 835 C CA . ARG A 1 106 ? 1.131 3.524 15.413 1.00 90.81 106 ARG A CA 1
ATOM 836 C C . ARG A 1 106 ? 1.003 2.589 14.207 1.00 90.81 106 ARG A C 1
ATOM 838 O O . ARG A 1 106 ? -0.001 1.881 14.088 1.00 90.81 106 ARG A O 1
ATOM 845 N N . LYS A 1 107 ? 2.034 2.599 13.353 1.00 89.62 107 LYS A N 1
ATOM 846 C CA . LYS A 1 107 ? 2.107 1.896 12.061 1.00 89.62 107 LYS A CA 1
ATOM 847 C C . LYS A 1 107 ? 1.716 0.422 12.182 1.00 89.62 107 LYS A C 1
ATOM 849 O O . LYS A 1 107 ? 0.901 -0.061 11.409 1.00 89.62 107 LYS A O 1
ATOM 854 N N . GLU A 1 108 ? 2.176 -0.259 13.223 1.00 90.00 108 GLU A N 1
ATOM 855 C CA . GLU A 1 108 ? 1.995 -1.704 13.416 1.00 90.00 108 GLU A CA 1
ATOM 856 C C . GLU A 1 108 ? 0.517 -2.102 13.568 1.00 90.00 108 GLU A C 1
ATOM 858 O O . GLU A 1 108 ? 0.133 -3.229 13.269 1.00 90.00 108 GLU A O 1
ATOM 863 N N . LYS A 1 109 ? -0.332 -1.173 14.027 1.00 89.31 109 LYS A N 1
ATOM 864 C CA . LYS A 1 109 ? -1.775 -1.402 14.211 1.00 89.31 109 LYS A CA 1
ATOM 865 C C . LYS A 1 109 ? -2.607 -1.098 12.971 1.00 89.31 109 LYS A C 1
ATOM 867 O O . LYS A 1 109 ? -3.820 -1.283 13.013 1.00 89.31 109 LYS A O 1
ATOM 872 N N . ASN A 1 110 ? -2.001 -0.518 11.941 1.00 93.44 110 ASN A N 1
ATOM 873 C CA . ASN A 1 110 ? -2.717 0.004 10.785 1.00 93.44 110 ASN A CA 1
ATOM 874 C C . ASN A 1 110 ? -2.092 -0.393 9.439 1.00 93.44 110 ASN A C 1
ATOM 876 O O . ASN A 1 110 ? -2.715 -0.187 8.399 1.00 93.44 110 ASN A O 1
ATOM 880 N N . GLU A 1 111 ? -0.899 -0.980 9.446 1.00 95.06 111 GLU A N 1
ATOM 881 C CA . GLU A 1 111 ? -0.222 -1.508 8.271 1.00 95.06 111 GLU A CA 1
ATOM 882 C C . GLU A 1 111 ? -0.741 -2.902 7.901 1.00 95.06 111 GLU A C 1
ATOM 884 O O . GLU A 1 111 ? -0.844 -3.808 8.730 1.00 95.06 111 GLU A O 1
ATOM 889 N N . LEU A 1 112 ? -1.073 -3.063 6.622 1.00 94.75 112 LEU A N 1
ATOM 890 C CA . LEU A 1 112 ? -1.489 -4.327 6.024 1.00 94.75 112 LEU A CA 1
ATOM 891 C C . LEU A 1 112 ? -0.291 -5.116 5.487 1.00 94.75 112 LEU A C 1
ATOM 893 O O . LEU A 1 112 ? -0.263 -6.341 5.577 1.00 94.75 112 LEU A O 1
ATOM 897 N N . TYR A 1 113 ? 0.685 -4.407 4.923 1.00 95.31 113 TYR A N 1
ATOM 898 C CA . TYR A 1 113 ? 1.961 -4.920 4.436 1.00 95.31 113 TYR A CA 1
ATOM 899 C C . TYR A 1 113 ? 2.911 -3.746 4.161 1.00 95.31 113 TYR A C 1
ATOM 901 O O . TYR A 1 113 ? 2.448 -2.620 3.988 1.00 95.31 113 TYR A O 1
ATOM 909 N N . GLU A 1 114 ? 4.208 -4.027 4.053 1.00 95.62 114 GLU A N 1
ATOM 910 C CA . GLU A 1 114 ? 5.236 -3.052 3.669 1.00 95.62 114 GLU A CA 1
ATOM 911 C C . GLU A 1 114 ? 5.300 -2.924 2.133 1.00 95.62 114 GLU A C 1
ATOM 913 O O . GLU A 1 114 ? 5.669 -3.889 1.458 1.00 95.62 114 GLU A O 1
ATOM 918 N N . PRO A 1 115 ? 4.868 -1.797 1.532 1.00 94.62 115 PRO A N 1
ATOM 919 C CA . PRO A 1 115 ? 4.845 -1.640 0.077 1.00 94.62 115 PRO A CA 1
ATOM 920 C C . PRO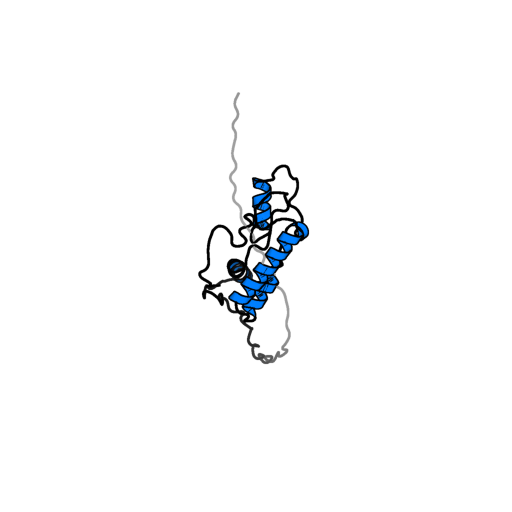 A 1 115 ? 6.236 -1.498 -0.550 1.00 94.62 115 PRO A C 1
ATOM 922 O O . PRO A 1 115 ? 6.385 -1.782 -1.737 1.00 94.62 115 PRO A O 1
ATOM 925 N N . GLU A 1 116 ? 7.238 -1.065 0.213 1.00 95.00 116 GLU A N 1
ATOM 926 C CA . GLU A 1 116 ? 8.603 -0.840 -0.260 1.00 95.00 116 GLU A CA 1
ATOM 927 C C . GLU A 1 116 ? 9.240 -2.123 -0.817 1.00 95.00 116 GLU A C 1
ATOM 929 O O . GLU A 1 116 ? 9.861 -2.067 -1.878 1.00 95.00 116 GLU A O 1
ATOM 934 N N . ASP A 1 117 ? 8.997 -3.278 -0.190 1.00 95.62 117 ASP A N 1
ATOM 935 C CA . ASP A 1 117 ? 9.495 -4.584 -0.651 1.00 95.62 117 ASP A CA 1
ATOM 936 C C . ASP A 1 117 ? 8.941 -4.966 -2.031 1.00 95.62 117 ASP A C 1
ATOM 938 O O . ASP A 1 117 ? 9.658 -5.443 -2.917 1.00 95.62 117 ASP A O 1
ATOM 942 N N . PHE A 1 118 ? 7.647 -4.723 -2.241 1.00 96.50 118 PHE A N 1
ATOM 943 C CA . PHE A 1 118 ? 6.977 -5.010 -3.509 1.00 96.50 118 PHE A CA 1
ATOM 944 C C . PHE A 1 118 ? 7.405 -4.026 -4.600 1.00 96.50 118 PHE A C 1
ATOM 946 O O . PHE A 1 118 ? 7.633 -4.423 -5.740 1.00 96.50 118 PHE A O 1
ATOM 953 N N . ILE A 1 119 ? 7.568 -2.745 -4.253 1.00 95.25 119 ILE A N 1
ATOM 954 C CA . ILE A 1 119 ? 8.108 -1.732 -5.167 1.00 95.25 119 ILE A CA 1
ATOM 955 C C . ILE A 1 119 ? 9.520 -2.119 -5.603 1.00 95.25 119 ILE A C 1
ATOM 957 O O . ILE A 1 119 ? 9.823 -2.059 -6.792 1.00 95.25 119 ILE A O 1
ATOM 961 N N . LYS A 1 120 ? 10.372 -2.532 -4.659 1.00 95.31 120 LYS A N 1
ATOM 962 C CA . LYS A 1 120 ? 11.726 -2.991 -4.957 1.00 95.31 120 LYS A CA 1
ATOM 963 C C . LYS A 1 120 ? 11.699 -4.193 -5.903 1.00 95.31 120 LYS A C 1
ATOM 965 O O . LYS A 1 120 ? 12.382 -4.164 -6.913 1.00 95.31 120 LYS A O 1
ATOM 970 N N . SER A 1 121 ? 10.826 -5.167 -5.651 1.00 96.25 121 SER A N 1
ATOM 971 C CA . SER A 1 121 ? 10.667 -6.340 -6.522 1.00 96.25 121 SER A CA 1
ATOM 972 C C . SER A 1 121 ? 10.332 -5.958 -7.972 1.00 96.25 121 SER A C 1
ATOM 974 O O . SER A 1 121 ? 10.928 -6.496 -8.897 1.00 96.25 121 SER A O 1
ATOM 976 N N . ILE A 1 122 ? 9.427 -4.992 -8.187 1.00 95.12 122 ILE A N 1
ATOM 977 C CA . ILE A 1 122 ? 9.105 -4.481 -9.537 1.00 95.12 122 ILE A CA 1
ATOM 978 C C . ILE A 1 122 ? 10.334 -3.840 -10.192 1.00 95.12 122 ILE A C 1
ATOM 980 O O . ILE A 1 122 ? 10.574 -4.020 -11.382 1.00 95.12 122 ILE A O 1
ATOM 984 N N . LEU A 1 123 ? 11.107 -3.071 -9.425 1.00 92.62 123 LEU A N 1
ATOM 985 C CA . LEU A 1 123 ? 12.313 -2.405 -9.919 1.00 92.62 123 LEU A CA 1
ATOM 986 C C . LEU A 1 123 ? 13.445 -3.385 -10.239 1.00 92.62 123 LEU A C 1
ATOM 988 O O . LEU A 1 123 ? 14.213 -3.125 -11.160 1.00 92.62 123 LEU A O 1
ATOM 992 N N . ASP A 1 124 ? 13.500 -4.502 -9.519 1.00 93.88 124 ASP A N 1
ATOM 993 C CA . ASP A 1 124 ? 14.428 -5.609 -9.749 1.00 93.88 124 ASP A CA 1
ATOM 994 C C . ASP A 1 124 ? 13.978 -6.506 -10.930 1.00 93.88 124 ASP A C 1
ATOM 996 O O . ASP A 1 124 ? 14.641 -7.490 -11.251 1.00 93.88 124 ASP A O 1
ATOM 1000 N N . GLY A 1 125 ? 12.870 -6.165 -11.606 1.00 92.81 125 GLY A N 1
ATOM 1001 C CA . GLY A 1 125 ? 12.398 -6.822 -12.830 1.00 92.81 125 GLY A CA 1
ATOM 1002 C C . GLY A 1 125 ? 11.279 -7.847 -12.634 1.00 92.81 125 GLY A C 1
ATOM 1003 O O . GLY A 1 125 ? 10.904 -8.524 -13.591 1.00 92.81 125 GLY A O 1
ATOM 1004 N N . ALA A 1 126 ? 10.717 -7.976 -11.428 1.00 95.44 126 ALA A N 1
ATOM 1005 C CA . ALA A 1 126 ? 9.566 -8.848 -11.213 1.00 95.44 126 ALA A CA 1
ATOM 1006 C C . ALA A 1 126 ? 8.323 -8.337 -11.961 1.00 95.44 126 ALA A C 1
ATOM 1008 O O . ALA A 1 126 ? 8.081 -7.132 -12.070 1.00 95.44 126 ALA A O 1
ATOM 1009 N N . SER A 1 127 ? 7.495 -9.279 -12.415 1.00 94.62 127 SER A N 1
ATOM 1010 C CA . SER A 1 127 ? 6.212 -9.006 -13.065 1.00 94.62 127 SER A CA 1
ATOM 1011 C C . SER A 1 127 ? 5.312 -8.136 -12.170 1.00 94.62 127 SER A C 1
ATOM 1013 O O . SER A 1 127 ? 4.964 -8.546 -11.056 1.00 94.62 127 SER A O 1
ATOM 1015 N N . PRO A 1 128 ? 4.886 -6.945 -12.636 1.00 92.31 128 PRO A N 1
ATOM 1016 C CA . PRO A 1 128 ? 4.005 -6.069 -11.869 1.00 92.31 128 PRO A CA 1
ATOM 1017 C C . PRO A 1 128 ? 2.669 -6.719 -11.500 1.00 92.31 128 PRO A C 1
ATOM 1019 O O . PRO A 1 128 ? 2.138 -6.443 -10.426 1.00 92.31 128 PRO A O 1
ATOM 1022 N N . VAL A 1 129 ? 2.142 -7.589 -12.370 1.00 91.44 129 VAL A N 1
ATOM 1023 C CA . VAL A 1 129 ? 0.888 -8.325 -12.145 1.00 91.44 129 VAL A CA 1
ATOM 1024 C C . VAL A 1 129 ? 1.040 -9.260 -10.948 1.00 91.44 129 VAL A C 1
ATOM 1026 O O . VAL A 1 129 ? 0.263 -9.175 -9.996 1.00 91.44 129 VAL A O 1
ATOM 1029 N N . ASP A 1 130 ? 2.080 -10.092 -10.949 1.00 94.50 130 ASP A N 1
ATOM 1030 C CA . AS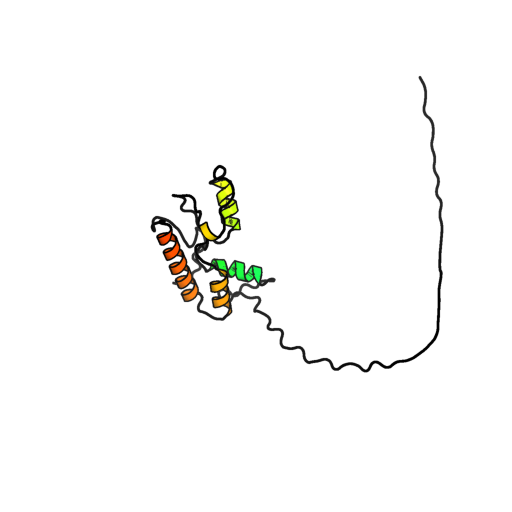P A 1 130 ? 2.303 -11.098 -9.905 1.00 94.50 130 ASP A CA 1
ATOM 1031 C C . ASP A 1 130 ? 2.632 -10.445 -8.560 1.00 94.50 130 ASP A C 1
ATOM 1033 O O . ASP A 1 130 ? 2.157 -10.868 -7.499 1.00 94.50 130 ASP A O 1
ATOM 1037 N N . VAL A 1 131 ? 3.396 -9.350 -8.599 1.00 95.56 131 VAL A N 1
ATOM 1038 C CA . VAL A 1 131 ? 3.680 -8.522 -7.426 1.00 95.56 131 VAL A CA 1
ATOM 1039 C C . VAL A 1 131 ? 2.393 -7.922 -6.853 1.00 95.56 131 VAL A C 1
ATOM 1041 O O . VAL A 1 131 ? 2.160 -7.996 -5.642 1.00 95.56 131 VAL A O 1
ATOM 1044 N N . ALA A 1 132 ? 1.534 -7.352 -7.699 1.00 93.06 132 ALA A N 1
ATOM 1045 C CA . ALA A 1 132 ? 0.273 -6.752 -7.279 1.00 93.06 132 ALA A CA 1
ATOM 1046 C C . ALA A 1 132 ? -0.695 -7.798 -6.695 1.00 93.06 132 ALA A C 1
ATOM 1048 O O . ALA A 1 132 ? -1.304 -7.552 -5.648 1.00 93.06 132 ALA A O 1
ATOM 1049 N N . GLN A 1 133 ? -0.787 -8.984 -7.307 1.00 93.75 133 GLN A N 1
ATOM 1050 C CA . GLN A 1 133 ? -1.555 -10.118 -6.782 1.00 93.75 133 GLN A CA 1
ATOM 1051 C C . GLN A 1 133 ? -1.019 -10.583 -5.418 1.00 93.75 133 GLN A C 1
ATOM 1053 O O . GLN A 1 133 ? -1.788 -10.750 -4.467 1.00 93.75 133 GLN A O 1
ATOM 1058 N N . SER A 1 134 ? 0.301 -10.718 -5.279 1.00 96.38 134 SER A N 1
ATOM 1059 C CA . SER A 1 134 ? 0.949 -11.112 -4.022 1.00 96.38 134 SER A CA 1
ATOM 1060 C C . SER A 1 134 ? 0.681 -10.103 -2.900 1.00 96.38 134 SER A C 1
ATOM 1062 O O . SER A 1 134 ? 0.303 -10.479 -1.785 1.00 96.38 134 SER A O 1
ATOM 1064 N N . ALA A 1 135 ? 0.797 -8.806 -3.200 1.00 95.75 135 ALA A N 1
ATOM 1065 C CA . ALA A 1 135 ? 0.462 -7.734 -2.269 1.00 95.75 135 ALA A CA 1
ATOM 1066 C C . ALA A 1 135 ? -1.025 -7.764 -1.875 1.00 95.75 135 ALA A C 1
ATOM 1068 O O . ALA A 1 135 ? -1.363 -7.571 -0.705 1.00 95.75 135 ALA A O 1
ATOM 1069 N N . PHE A 1 136 ? -1.921 -8.070 -2.819 1.00 94.06 136 PHE A N 1
ATOM 1070 C CA . PHE A 1 136 ? -3.357 -8.186 -2.560 1.00 94.06 136 PHE A CA 1
ATOM 1071 C C . PHE A 1 136 ? -3.674 -9.333 -1.605 1.00 94.06 136 PHE A C 1
ATOM 1073 O O . PHE A 1 136 ? -4.409 -9.137 -0.635 1.00 94.06 136 PHE A O 1
ATOM 1080 N N . LEU A 1 137 ? -3.081 -10.508 -1.821 1.00 94.00 137 LEU A N 1
ATOM 1081 C CA . LEU A 1 137 ? -3.245 -11.652 -0.926 1.00 94.00 137 LEU A CA 1
ATOM 1082 C C . LEU A 1 137 ? -2.723 -11.344 0.482 1.00 94.00 137 LEU A C 1
ATOM 1084 O O . LEU A 1 137 ? -3.404 -11.654 1.4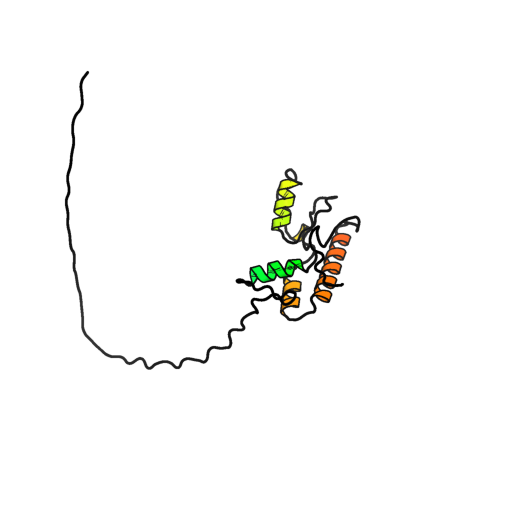63 1.00 94.00 137 LEU A O 1
ATOM 1088 N N . LYS A 1 138 ? -1.568 -10.674 0.595 1.00 95.56 138 LYS A N 1
ATOM 1089 C CA . LYS A 1 138 ? -0.996 -10.258 1.886 1.00 95.56 138 LYS A CA 1
ATOM 1090 C C . LYS A 1 138 ? -1.916 -9.272 2.614 1.00 95.56 138 LYS A C 1
ATOM 1092 O O . LYS A 1 138 ? -2.246 -9.492 3.779 1.00 95.56 138 LYS A O 1
ATOM 1097 N N . ALA A 1 139 ? -2.413 -8.252 1.911 1.00 93.88 139 ALA A N 1
ATOM 1098 C CA . ALA A 1 139 ? -3.357 -7.280 2.460 1.00 93.88 139 ALA A CA 1
ATOM 1099 C C . ALA A 1 139 ? -4.668 -7.936 2.919 1.00 93.88 139 ALA A C 1
ATOM 1101 O O . ALA A 1 139 ? -5.145 -7.681 4.027 1.00 93.88 139 ALA A O 1
ATOM 1102 N N . LYS A 1 140 ? -5.230 -8.825 2.090 1.00 92.81 140 LYS A N 1
ATOM 1103 C CA . LYS A 1 140 ? -6.463 -9.556 2.394 1.00 92.81 140 LYS A CA 1
ATOM 1104 C C . LYS A 1 140 ? -6.290 -10.454 3.615 1.00 92.81 140 LYS A C 1
ATOM 1106 O O . LYS A 1 140 ? -7.124 -10.418 4.515 1.00 92.81 140 LYS A O 1
ATOM 1111 N N . LYS A 1 141 ? -5.195 -11.220 3.685 1.00 93.88 141 LYS A N 1
ATOM 1112 C CA . LYS A 1 141 ? -4.864 -12.057 4.847 1.00 93.88 141 LYS A CA 1
ATOM 1113 C C . LYS A 1 141 ? -4.808 -11.217 6.123 1.00 93.88 141 LYS A C 1
ATOM 1115 O O . LYS A 1 141 ? -5.465 -11.565 7.101 1.00 93.88 141 LYS A O 1
ATOM 1120 N N . LYS A 1 142 ? -4.113 -10.076 6.087 1.00 93.31 142 LYS A N 1
ATOM 1121 C CA . LYS A 1 142 ? -3.985 -9.200 7.256 1.00 93.31 142 LYS A CA 1
ATOM 1122 C C . LYS A 1 142 ? -5.327 -8.620 7.709 1.00 93.31 142 LYS A C 1
ATOM 1124 O O . LYS A 1 142 ? -5.602 -8.585 8.903 1.00 93.31 142 LYS A O 1
ATOM 1129 N N . LEU A 1 143 ? -6.200 -8.223 6.780 1.00 90.81 143 LEU A N 1
ATOM 1130 C CA . LEU A 1 143 ? -7.554 -7.768 7.121 1.00 90.81 143 LEU A CA 1
ATOM 1131 C C . LEU A 1 143 ? -8.391 -8.859 7.805 1.00 90.81 143 LEU A C 1
ATOM 1133 O O . LEU A 1 143 ? -9.083 -8.560 8.780 1.00 90.81 143 LEU A O 1
ATOM 1137 N N . ARG A 1 144 ? -8.292 -10.117 7.350 1.00 90.50 144 ARG A N 1
ATOM 1138 C CA . ARG A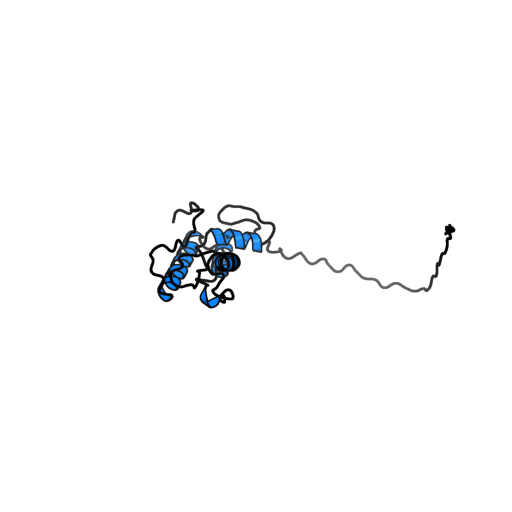 1 144 ? -8.971 -11.253 7.998 1.00 90.50 144 ARG A CA 1
ATOM 1139 C C . ARG A 1 144 ? -8.474 -11.480 9.422 1.00 90.50 144 ARG A C 1
ATOM 1141 O O . ARG A 1 144 ? -9.296 -11.629 10.319 1.00 90.50 144 ARG A O 1
ATOM 1148 N N . GLU A 1 145 ? -7.157 -11.460 9.635 1.00 91.62 145 GLU A N 1
ATOM 1149 C CA . GLU A 1 145 ? -6.546 -11.582 10.972 1.00 91.62 145 GLU A CA 1
ATOM 1150 C C . GLU A 1 145 ? -7.038 -10.485 11.930 1.00 91.62 145 GLU A C 1
ATOM 1152 O O . GLU A 1 145 ? -7.170 -10.709 13.129 1.00 91.62 145 GLU A O 1
ATOM 1157 N N . LEU A 1 146 ? -7.362 -9.306 11.396 1.00 88.25 146 LEU A N 1
ATOM 1158 C CA . LEU A 1 146 ? -7.904 -8.172 12.145 1.00 88.25 146 LEU A CA 1
ATOM 1159 C C . LEU A 1 146 ? -9.433 -8.224 12.332 1.00 88.25 146 LEU A C 1
ATOM 1161 O O . LEU A 1 146 ? -10.017 -7.263 12.837 1.00 88.25 146 LEU A O 1
ATOM 1165 N N . GLY A 1 147 ? -10.102 -9.297 11.896 1.00 86.56 147 GLY A N 1
ATOM 1166 C CA . GLY A 1 147 ? -11.558 -9.445 11.981 1.00 86.56 147 GLY A CA 1
ATOM 1167 C C . GLY A 1 147 ? -12.337 -8.494 11.065 1.00 86.56 147 GLY A C 1
ATOM 1168 O O . GLY A 1 147 ? -13.528 -8.266 11.273 1.00 86.56 147 GLY A O 1
ATOM 1169 N N . LYS A 1 148 ? -11.681 -7.912 10.055 1.00 80.12 148 LYS A N 1
ATOM 1170 C CA . LYS A 1 148 ? -12.320 -7.088 9.025 1.00 80.12 148 LYS A CA 1
ATOM 1171 C C . LYS A 1 148 ? -12.727 -7.992 7.866 1.00 80.12 148 LYS A C 1
ATOM 1173 O O . LYS A 1 148 ? -11.971 -8.169 6.915 1.00 80.12 148 LYS A O 1
ATOM 1178 N N . VAL A 1 149 ? -13.894 -8.620 8.004 1.00 62.94 149 VAL A N 1
ATOM 1179 C CA . VAL A 1 149 ? -14.467 -9.517 6.989 1.00 62.94 149 VAL A CA 1
ATOM 1180 C C . VAL A 1 149 ? -14.731 -8.730 5.696 1.00 62.94 149 VAL A C 1
ATOM 1182 O O . VAL A 1 149 ? -15.004 -7.534 5.755 1.00 62.94 149 VAL A O 1
ATOM 1185 N N . ASP A 1 150 ? -14.604 -9.408 4.550 1.00 57.38 150 ASP A N 1
ATOM 1186 C CA . ASP A 1 150 ? -14.554 -8.918 3.154 1.00 57.38 150 ASP A CA 1
ATOM 1187 C C . ASP A 1 150 ? -15.689 -7.959 2.695 1.00 57.38 150 ASP A C 1
ATOM 1189 O O . ASP A 1 150 ? -15.715 -7.542 1.536 1.00 57.38 150 ASP A O 1
ATOM 1193 N N . GLU A 1 151 ? -16.616 -7.558 3.563 1.00 49.44 151 GLU A N 1
ATOM 1194 C CA . GLU A 1 151 ? -17.739 -6.674 3.248 1.00 49.44 151 GLU A CA 1
ATOM 1195 C C . GLU A 1 151 ? -17.284 -5.208 3.112 1.00 49.44 151 GLU A C 1
ATOM 1197 O O . GLU A 1 151 ? -17.413 -4.372 4.005 1.00 49.44 151 GLU A O 1
ATOM 1202 N N . GLY A 1 152 ? -16.719 -4.883 1.946 1.00 52.66 152 GLY A N 1
ATOM 1203 C CA . GLY A 1 152 ? -16.596 -3.504 1.464 1.00 52.66 152 GLY A CA 1
ATOM 1204 C C . GLY A 1 152 ? -15.224 -2.841 1.609 1.00 52.66 152 GLY A C 1
ATOM 1205 O O . GLY A 1 152 ? -15.087 -1.659 1.278 1.00 52.66 152 GLY A O 1
ATOM 1206 N N . ALA A 1 153 ? -14.184 -3.563 2.040 1.00 63.53 153 ALA A N 1
ATOM 1207 C CA . ALA A 1 153 ? -12.815 -3.050 2.009 1.00 63.53 153 ALA A CA 1
ATOM 1208 C C . ALA A 1 153 ? -12.300 -3.002 0.558 1.00 63.53 153 ALA A C 1
ATOM 1210 O O . ALA A 1 153 ? -11.674 -3.936 0.063 1.00 63.53 153 ALA A O 1
ATOM 1211 N N . ASN A 1 154 ? -12.563 -1.899 -0.145 1.00 76.56 154 ASN A N 1
ATOM 1212 C CA . ASN A 1 154 ? -11.995 -1.666 -1.469 1.00 76.56 154 ASN A CA 1
ATOM 1213 C C . ASN A 1 154 ? -10.477 -1.432 -1.346 1.00 76.56 154 ASN A C 1
ATOM 1215 O O . ASN A 1 154 ? -10.020 -0.305 -1.138 1.00 76.56 154 ASN A O 1
ATOM 1219 N N . LEU A 1 155 ? -9.709 -2.516 -1.469 1.00 85.12 155 LEU A N 1
ATOM 1220 C CA . LEU A 1 155 ? -8.247 -2.526 -1.415 1.00 85.12 155 LEU A CA 1
ATOM 1221 C C . LEU A 1 155 ? -7.589 -1.780 -2.581 1.00 85.12 155 LEU A C 1
ATOM 1223 O O . LEU A 1 155 ? -6.404 -1.508 -2.507 1.00 85.12 155 LEU A O 1
ATOM 1227 N N . TRP A 1 156 ? -8.313 -1.404 -3.631 1.00 82.56 156 TRP A N 1
ATOM 1228 C CA . TRP A 1 156 ? -7.750 -0.672 -4.773 1.00 82.56 156 TRP A CA 1
ATOM 1229 C C . TRP A 1 156 ? -8.092 0.826 -4.751 1.00 82.56 156 TRP A C 1
ATOM 1231 O O . TRP A 1 156 ? -7.492 1.632 -5.467 1.00 82.56 156 TRP A O 1
ATOM 1241 N N . GLY A 1 157 ? -9.016 1.224 -3.872 1.00 70.62 157 GLY A N 1
ATOM 1242 C CA . GLY A 1 157 ? -9.505 2.591 -3.747 1.00 70.62 157 GLY A CA 1
ATOM 1243 C C . GLY A 1 157 ? -10.539 2.978 -4.807 1.00 70.62 157 GLY A C 1
ATOM 1244 O O . GLY A 1 157 ? -10.921 2.203 -5.678 1.00 70.62 157 GLY A O 1
ATOM 1245 N N . ARG A 1 158 ? -11.048 4.214 -4.710 1.00 56.12 158 ARG A N 1
ATOM 1246 C CA . ARG A 1 158 ? -12.145 4.714 -5.569 1.00 56.12 158 ARG A CA 1
ATOM 1247 C C . ARG A 1 158 ? -11.700 5.188 -6.955 1.00 56.12 158 ARG A C 1
ATOM 1249 O O . ARG A 1 158 ? -12.549 5.575 -7.749 1.00 56.12 158 ARG A O 1
ATOM 1256 N N . LYS A 1 159 ? -10.396 5.258 -7.233 1.00 47.25 159 LYS A N 1
ATOM 1257 C CA . LYS A 1 159 ? -9.874 5.798 -8.493 1.00 47.25 159 LYS A CA 1
ATOM 1258 C C . LYS A 1 159 ? -8.725 4.940 -9.007 1.00 47.25 159 LYS A C 1
ATOM 1260 O O . LYS A 1 159 ? -7.718 4.811 -8.318 1.00 47.25 159 LYS A O 1
ATOM 1265 N N . ARG A 1 160 ? -8.894 4.514 -10.263 1.00 48.62 160 ARG A N 1
ATOM 1266 C CA . ARG A 1 160 ? -7.966 3.783 -11.136 1.00 48.62 160 ARG A CA 1
ATOM 1267 C C . ARG A 1 160 ? -7.904 2.277 -10.855 1.00 48.62 160 ARG A C 1
ATOM 1269 O O . ARG A 1 160 ? -7.009 1.799 -10.172 1.00 48.62 160 ARG A O 1
ATOM 1276 N N . LYS A 1 161 ? -8.814 1.533 -11.505 1.00 43.62 161 LYS A N 1
ATOM 1277 C CA . LYS A 1 161 ? -8.359 0.381 -12.295 1.00 43.62 161 LYS A CA 1
ATOM 1278 C C . LYS A 1 161 ? -7.284 0.956 -13.213 1.00 43.62 161 LYS A C 1
ATOM 1280 O O . LYS A 1 161 ? -7.596 1.727 -14.111 1.00 43.62 161 LYS A O 1
ATOM 1285 N N . LEU A 1 162 ? -6.021 0.748 -12.877 1.00 48.81 162 LEU A N 1
ATOM 1286 C CA . LEU A 1 162 ? -5.053 0.639 -13.947 1.00 48.81 162 LEU A CA 1
ATOM 1287 C C . LEU A 1 162 ? -5.498 -0.602 -14.706 1.00 48.81 162 LEU A C 1
ATOM 1289 O O . LEU A 1 162 ? -5.745 -1.624 -14.066 1.00 48.81 162 LEU A O 1
ATOM 1293 N N . ASP A 1 163 ? -5.656 -0.491 -16.019 1.00 46.97 163 ASP A N 1
ATOM 1294 C CA . ASP A 1 163 ? -5.919 -1.616 -16.920 1.00 46.97 163 ASP A CA 1
ATOM 1295 C C . ASP A 1 163 ? -4.692 -2.545 -16.995 1.00 46.97 163 ASP A C 1
ATOM 1297 O O . ASP A 1 163 ? -4.279 -3.002 -18.053 1.00 46.97 163 ASP A O 1
ATOM 1301 N N . ILE A 1 164 ? -4.075 -2.824 -15.846 1.00 50.06 164 ILE A N 1
ATOM 1302 C CA . ILE A 1 164 ? -3.405 -4.084 -15.621 1.00 50.06 164 ILE A CA 1
ATOM 1303 C C . ILE A 1 164 ? -4.550 -5.087 -15.618 1.00 50.06 164 ILE A C 1
ATOM 1305 O O . ILE A 1 164 ? -5.296 -5.197 -14.644 1.00 50.06 164 ILE A O 1
ATOM 1309 N N . VAL A 1 165 ? -4.751 -5.726 -16.765 1.00 37.25 165 VAL A N 1
ATOM 1310 C CA . VAL A 1 165 ? -5.595 -6.908 -16.883 1.00 37.25 165 VAL A CA 1
ATOM 1311 C C . VAL A 1 165 ? -4.988 -7.947 -15.936 1.00 37.25 165 VAL A C 1
ATOM 1313 O O . VAL A 1 165 ? -3.964 -8.547 -16.248 1.00 37.25 165 VAL A O 1
ATOM 1316 N N . ILE A 1 166 ? -5.549 -8.042 -14.729 1.00 42.75 166 ILE A N 1
ATOM 1317 C CA . ILE A 1 166 ? -5.356 -9.157 -13.796 1.00 42.75 166 ILE A CA 1
ATOM 1318 C C . ILE A 1 166 ? -6.409 -10.202 -14.139 1.00 42.75 166 ILE A C 1
ATOM 1320 O O . ILE A 1 166 ? -7.584 -9.789 -14.300 1.00 42.75 166 ILE A O 1
#

Radius of gyration: 31.32 Å; chains: 1; bounding box: 78×88×44 Å